Protein AF-A0A958H653-F1 (afdb_monomer_lite)

Secondary structure (DSSP, 8-state):
-EEEEEEE-SSTT-EEEEEEE-------TTHHHHHHHHH--SHHHHHHHHHHHH--S---SSSS-HHHHHHHHHHHHHTTPPP-HHHHHHHHHHH-TTHHHHHHHHHHHHHSS-SS-SS-HHHHHHHHHHHHHHHHHH-

pLDDT: mean 79.69, std 14.37, range [35.28, 97.19]

Structure (mmCIF, N/CA/C/O backbone):
data_AF-A0A958H653-F1
#
_entry.id   AF-A0A958H653-F1
#
loop_
_atom_site.group_PDB
_atom_site.id
_atom_site.type_symbol
_atom_site.label_atom_id
_atom_site.label_alt_id
_atom_site.label_comp_id
_atom_site.label_asym_id
_atom_site.label_entity_id
_atom_site.label_seq_i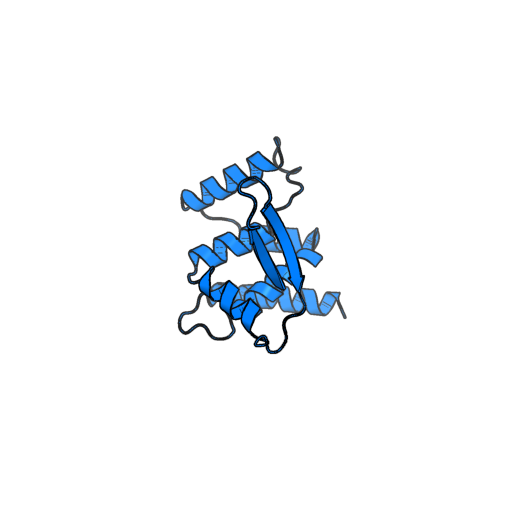d
_atom_site.pdbx_PDB_ins_code
_atom_site.Cartn_x
_atom_site.Cartn_y
_atom_site.Cartn_z
_atom_site.occupancy
_atom_site.B_iso_or_equiv
_atom_site.auth_seq_id
_atom_site.auth_comp_id
_atom_site.auth_asym_id
_atom_site.auth_atom_id
_atom_site.pdbx_PDB_model_num
ATOM 1 N N . GLY 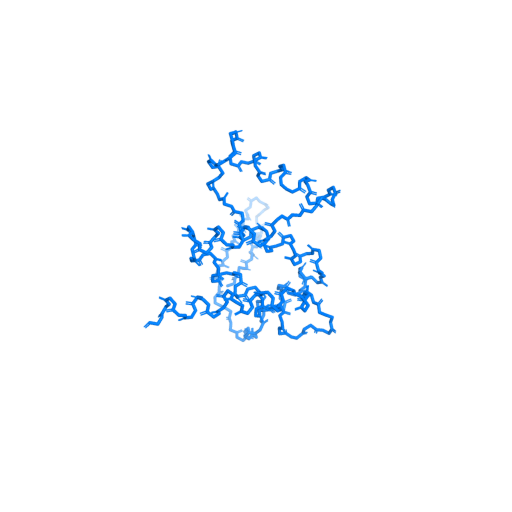A 1 1 ? 5.623 -6.806 -19.647 1.00 82.19 1 GLY A N 1
ATOM 2 C CA . GLY A 1 1 ? 6.818 -6.614 -18.816 1.00 82.19 1 GLY A CA 1
ATOM 3 C C . GLY A 1 1 ? 7.775 -5.706 -19.541 1.00 82.19 1 GLY A C 1
ATOM 4 O O . GLY A 1 1 ? 7.927 -5.847 -20.748 1.00 82.19 1 GLY A O 1
ATOM 5 N N . LEU A 1 2 ? 8.362 -4.748 -18.828 1.00 89.69 2 LEU A N 1
ATOM 6 C CA . LEU A 1 2 ? 9.235 -3.743 -19.429 1.00 89.69 2 LEU A CA 1
ATOM 7 C C . LEU A 1 2 ? 10.634 -4.324 -19.634 1.00 89.69 2 LEU A C 1
ATOM 9 O O . LEU A 1 2 ? 11.272 -4.741 -18.670 1.00 89.69 2 LEU A O 1
ATOM 13 N N . ILE A 1 3 ? 11.097 -4.346 -20.881 1.00 91.19 3 ILE A N 1
ATOM 14 C CA . ILE A 1 3 ? 12.463 -4.734 -21.239 1.00 91.19 3 ILE A CA 1
ATOM 15 C C . ILE A 1 3 ? 13.122 -3.549 -21.934 1.00 91.19 3 ILE A C 1
ATOM 17 O O . ILE A 1 3 ? 12.584 -3.017 -22.907 1.00 91.19 3 ILE A O 1
ATOM 21 N N . ALA A 1 4 ? 14.269 -3.125 -21.410 1.00 95.75 4 ALA A N 1
ATOM 22 C CA . ALA A 1 4 ? 15.072 -2.058 -21.987 1.00 95.75 4 ALA A CA 1
ATOM 23 C C . ALA A 1 4 ? 16.106 -2.640 -22.957 1.00 95.75 4 ALA A C 1
ATOM 25 O O . ALA A 1 4 ? 16.797 -3.605 -22.631 1.00 95.75 4 ALA A O 1
ATOM 26 N N . PHE A 1 5 ? 16.224 -2.026 -24.131 1.00 95.38 5 PHE A N 1
ATOM 27 C CA . PHE A 1 5 ? 17.188 -2.383 -25.164 1.00 95.38 5 PHE A CA 1
ATOM 28 C C . PHE A 1 5 ? 18.143 -1.215 -25.403 1.00 95.38 5 PHE A C 1
ATOM 30 O O . PHE A 1 5 ? 17.719 -0.059 -25.464 1.00 95.38 5 PHE A O 1
ATOM 37 N N . ASP A 1 6 ? 19.425 -1.532 -25.568 1.00 95.69 6 ASP A N 1
ATOM 38 C CA . ASP A 1 6 ? 20.464 -0.611 -26.029 1.00 95.69 6 ASP A CA 1
ATOM 39 C C . ASP A 1 6 ? 21.100 -1.231 -27.282 1.00 95.69 6 ASP A C 1
ATOM 41 O O . ASP A 1 6 ? 21.722 -2.294 -27.218 1.00 95.69 6 ASP A O 1
ATOM 45 N N . LEU A 1 7 ? 20.856 -0.619 -28.440 1.00 94.38 7 LEU A N 1
ATOM 46 C CA . LEU A 1 7 ? 21.396 -1.037 -29.726 1.00 94.38 7 LEU A CA 1
ATOM 47 C C . LEU A 1 7 ? 22.590 -0.158 -30.077 1.00 94.38 7 LEU A C 1
ATOM 49 O O . LEU A 1 7 ? 22.456 1.057 -30.237 1.00 94.38 7 LEU A O 1
ATOM 53 N N . LYS A 1 8 ? 23.740 -0.797 -30.281 1.00 93.12 8 LYS A N 1
ATOM 54 C CA . LYS A 1 8 ? 24.954 -0.167 -30.801 1.00 93.12 8 LYS A CA 1
ATOM 55 C C . LYS A 1 8 ? 25.182 -0.634 -32.226 1.00 93.12 8 LYS A C 1
ATOM 57 O O . LYS A 1 8 ? 25.063 -1.824 -32.513 1.00 93.12 8 LYS A O 1
ATOM 62 N N . THR A 1 9 ? 25.511 0.294 -33.110 1.00 92.12 9 THR A N 1
ATOM 63 C CA . THR A 1 9 ? 25.911 -0.048 -34.475 1.00 92.12 9 THR A CA 1
ATOM 64 C C . THR A 1 9 ? 27.435 -0.042 -34.602 1.00 92.12 9 THR A C 1
ATOM 66 O O . THR A 1 9 ? 28.145 0.390 -33.696 1.00 92.12 9 THR A O 1
ATOM 69 N N . ASN A 1 10 ? 27.946 -0.495 -35.749 1.00 90.56 10 ASN A N 1
ATOM 70 C CA . ASN A 1 10 ? 29.370 -0.377 -36.077 1.00 90.56 10 ASN A CA 1
ATOM 71 C C . ASN A 1 10 ? 29.795 1.075 -36.374 1.00 90.56 10 ASN A C 1
ATOM 73 O O . ASN A 1 10 ? 30.989 1.341 -36.492 1.00 90.56 10 ASN A O 1
ATOM 77 N N . HIS A 1 11 ? 28.841 2.008 -36.495 1.00 89.50 11 HIS A N 1
ATOM 78 C CA . HIS A 1 11 ? 29.125 3.436 -36.539 1.00 89.50 11 HIS A CA 1
ATOM 79 C C . HIS A 1 11 ? 29.106 4.012 -35.113 1.00 89.50 11 HIS A C 1
ATOM 81 O O . HIS A 1 11 ? 28.099 3.863 -34.418 1.00 89.50 11 HIS A O 1
ATOM 87 N N . PRO A 1 12 ? 30.180 4.695 -34.675 1.00 80.81 12 PRO A N 1
ATOM 88 C CA . PRO A 1 12 ? 30.337 5.134 -33.286 1.00 80.81 12 PRO A CA 1
ATOM 89 C C . PRO A 1 12 ? 29.249 6.110 -32.814 1.00 80.81 12 PRO A C 1
ATOM 91 O O . PRO A 1 12 ? 28.914 6.112 -31.633 1.00 80.81 12 PRO A O 1
ATOM 94 N N . ASP A 1 13 ? 28.648 6.868 -33.733 1.00 90.44 13 ASP A N 1
ATOM 95 C CA . ASP A 1 13 ? 27.663 7.910 -33.413 1.00 90.44 13 ASP A CA 1
ATOM 96 C C . ASP A 1 13 ? 26.205 7.466 -33.607 1.00 90.44 13 ASP A C 1
ATOM 98 O O . ASP A 1 13 ? 25.281 8.262 -33.447 1.00 90.44 13 ASP A O 1
ATOM 102 N N . VAL A 1 14 ? 25.969 6.197 -33.960 1.00 93.00 14 VAL A N 1
ATOM 103 C CA . VAL A 1 14 ? 24.618 5.676 -34.196 1.00 93.00 14 VAL A CA 1
ATOM 104 C C . VAL A 1 14 ? 24.295 4.608 -33.160 1.00 93.00 14 VAL A C 1
ATOM 106 O O . VAL A 1 14 ? 24.827 3.493 -33.181 1.00 93.00 14 VAL A O 1
ATOM 109 N N . SER A 1 15 ? 23.378 4.959 -32.261 1.00 94.44 15 SER A N 1
ATOM 110 C CA . SER A 1 15 ? 22.812 4.066 -31.253 1.00 94.44 15 SER A CA 1
ATOM 111 C C . SER A 1 15 ? 21.323 4.341 -31.058 1.00 94.44 15 SER A C 1
ATOM 113 O O . SER A 1 15 ? 20.829 5.419 -31.394 1.00 94.44 15 SER A O 1
ATOM 115 N N . ALA A 1 16 ? 20.603 3.358 -30.522 1.00 95.19 16 ALA A N 1
ATOM 116 C CA . ALA A 1 16 ? 19.199 3.502 -30.164 1.00 95.19 16 ALA A CA 1
ATOM 117 C C . ALA A 1 16 ? 18.936 2.876 -28.796 1.00 95.19 16 ALA A C 1
ATOM 119 O O . ALA A 1 16 ? 19.351 1.750 -28.530 1.00 95.19 16 ALA A O 1
ATOM 120 N N . ARG A 1 17 ? 18.197 3.590 -27.944 1.00 96.81 17 ARG A N 1
ATOM 121 C CA . ARG A 1 17 ? 17.727 3.081 -26.655 1.00 96.81 17 ARG A CA 1
ATOM 122 C C . ARG A 1 17 ? 16.215 3.191 -26.591 1.00 96.81 17 ARG A C 1
ATOM 124 O O . ARG A 1 17 ? 15.665 4.260 -26.840 1.00 96.81 17 ARG A O 1
ATOM 131 N N . PHE A 1 18 ? 15.551 2.094 -26.260 1.00 96.06 18 PHE A N 1
ATOM 132 C CA . PHE A 1 18 ? 14.096 2.049 -26.156 1.00 96.06 18 PHE A CA 1
ATOM 133 C C . PHE A 1 18 ? 13.654 0.984 -25.154 1.00 96.06 18 PHE A C 1
ATOM 135 O O . PHE A 1 18 ? 14.414 0.086 -24.790 1.00 96.06 18 PHE A O 1
ATOM 142 N N . VAL A 1 19 ? 12.410 1.099 -24.699 1.00 97.19 19 VAL A N 1
ATOM 143 C CA . VAL A 1 19 ? 11.775 0.141 -23.792 1.00 97.19 19 VAL A CA 1
ATOM 144 C C . VAL A 1 19 ? 10.570 -0.453 -24.500 1.00 97.19 19 VAL A C 1
ATOM 146 O O . VAL A 1 19 ? 9.760 0.282 -25.061 1.00 97.19 19 VAL A O 1
ATOM 149 N N . LEU A 1 20 ? 10.441 -1.776 -24.460 1.00 95.19 20 LEU A N 1
ATOM 150 C CA . LEU A 1 20 ? 9.259 -2.476 -24.953 1.00 95.19 20 LEU A CA 1
ATOM 151 C C . LEU A 1 20 ? 8.482 -3.067 -23.780 1.00 95.19 20 LEU A C 1
ATOM 153 O O . LEU A 1 20 ? 9.063 -3.675 -22.880 1.00 95.19 20 LEU A O 1
ATOM 157 N N . ASN A 1 21 ? 7.156 -2.930 -23.814 1.00 93.88 21 ASN A N 1
ATOM 158 C CA . ASN A 1 21 ? 6.265 -3.675 -22.933 1.00 93.88 21 ASN A CA 1
ATOM 159 C C . ASN A 1 21 ? 5.908 -5.011 -23.596 1.00 93.88 21 ASN A C 1
ATOM 161 O O . ASN A 1 21 ? 4.916 -5.114 -24.313 1.00 93.88 21 ASN A O 1
ATOM 165 N N . LEU A 1 22 ? 6.751 -6.021 -23.394 1.00 91.50 22 LEU A N 1
ATOM 166 C CA . LEU A 1 22 ? 6.593 -7.334 -24.018 1.00 91.50 22 LEU A CA 1
ATOM 167 C C . LEU A 1 22 ? 5.705 -8.249 -23.165 1.00 91.50 22 LEU A C 1
ATOM 169 O O . LEU A 1 22 ? 5.792 -8.197 -21.933 1.00 91.50 22 LEU A O 1
ATOM 173 N N . PRO A 1 23 ? 4.857 -9.100 -23.766 1.00 86.81 23 PRO A N 1
ATOM 174 C CA . PRO A 1 23 ? 4.112 -10.096 -23.007 1.00 86.81 23 PRO A CA 1
ATOM 175 C C . PRO A 1 23 ? 5.096 -11.042 -22.309 1.00 86.81 23 PRO A C 1
ATOM 177 O O . PRO A 1 23 ? 6.038 -11.535 -22.924 1.00 86.81 23 PRO A O 1
ATOM 180 N N . ILE A 1 24 ? 4.890 -11.277 -2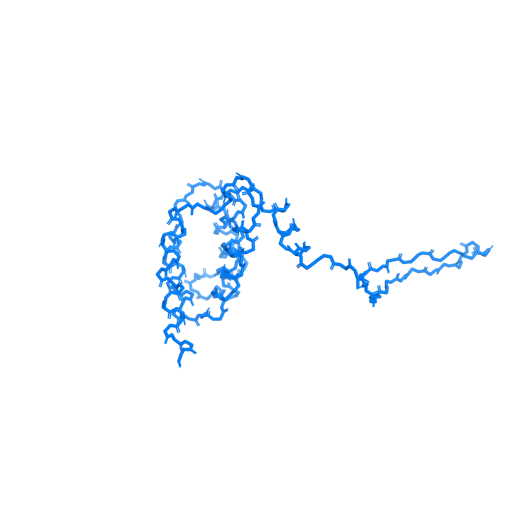1.014 1.00 82.38 24 ILE A N 1
ATOM 181 C CA . ILE A 1 24 ? 5.666 -12.251 -20.243 1.00 82.38 24 ILE A CA 1
ATOM 182 C C . ILE A 1 24 ? 4.727 -13.402 -19.903 1.00 82.38 24 ILE A C 1
ATOM 184 O O . ILE A 1 24 ? 3.656 -13.182 -19.341 1.00 82.38 24 ILE A O 1
ATOM 188 N N . THR A 1 25 ? 5.132 -14.621 -20.237 1.00 85.50 25 THR A N 1
ATOM 189 C CA . THR A 1 25 ? 4.418 -15.857 -19.898 1.00 85.50 25 THR A CA 1
ATOM 190 C C . THR A 1 25 ? 5.082 -16.551 -18.712 1.00 85.50 25 THR A C 1
ATOM 192 O O . THR A 1 25 ? 6.287 -16.413 -18.519 1.00 85.50 25 THR A O 1
ATOM 195 N N . GLY A 1 26 ? 4.323 -17.331 -17.938 1.00 82.62 26 GLY A N 1
ATOM 196 C CA . GLY A 1 26 ? 4.876 -18.129 -16.833 1.00 82.62 26 GLY A CA 1
ATOM 197 C C . GLY A 1 26 ? 5.223 -17.333 -15.572 1.00 82.62 26 GLY A C 1
ATOM 198 O O . GLY A 1 26 ? 6.006 -17.803 -14.753 1.00 82.62 26 GLY A O 1
ATOM 199 N N . ILE A 1 27 ? 4.658 -16.133 -15.402 1.00 78.12 27 ILE A N 1
ATOM 200 C CA . ILE A 1 27 ? 4.776 -15.396 -14.141 1.00 78.12 27 ILE A CA 1
ATOM 201 C C . ILE A 1 27 ? 3.991 -16.149 -13.050 1.00 78.12 27 ILE A C 1
ATOM 203 O O . ILE A 1 27 ? 2.816 -16.447 -13.275 1.00 78.12 27 ILE A O 1
ATOM 207 N N . PRO A 1 28 ? 4.591 -16.428 -11.876 1.00 81.88 28 PRO A N 1
ATOM 208 C CA . PRO A 1 28 ? 3.862 -16.992 -10.744 1.00 81.88 28 PRO A CA 1
ATOM 209 C C . PRO A 1 28 ? 2.699 -16.084 -10.334 1.00 81.88 28 PRO A C 1
ATOM 211 O O . PRO A 1 28 ? 2.884 -14.873 -10.204 1.00 81.88 28 PRO A O 1
ATOM 214 N N . GLY A 1 29 ? 1.520 -16.659 -10.083 1.00 78.38 29 GLY A N 1
ATOM 215 C CA . GLY A 1 29 ? 0.330 -15.891 -9.686 1.00 78.38 29 GLY A CA 1
ATOM 216 C C . GLY A 1 29 ? 0.516 -15.069 -8.403 1.00 78.38 29 GLY A C 1
ATOM 217 O O . GLY A 1 29 ? -0.169 -14.075 -8.206 1.00 78.38 29 GLY A O 1
ATOM 218 N N . GLU A 1 30 ? 1.485 -15.442 -7.567 1.00 79.50 30 GLU A N 1
ATOM 219 C CA . GLU A 1 30 ? 1.797 -14.794 -6.286 1.00 79.50 30 GLU A CA 1
ATOM 220 C C . GLU A 1 30 ? 2.908 -13.737 -6.384 1.00 79.50 30 GLU A C 1
ATOM 222 O O . GLU A 1 30 ? 3.348 -13.203 -5.368 1.00 79.50 30 GLU A O 1
ATOM 227 N N . ARG A 1 31 ? 3.385 -13.411 -7.595 1.00 81.81 31 ARG A N 1
ATOM 228 C CA . ARG A 1 31 ? 4.499 -12.467 -7.783 1.00 81.81 31 ARG A CA 1
ATOM 229 C C . ARG A 1 31 ? 4.246 -11.118 -7.110 1.00 81.81 31 ARG A C 1
ATOM 231 O O . ARG A 1 31 ? 5.156 -10.586 -6.485 1.00 81.81 31 ARG A O 1
ATOM 238 N N . ASP A 1 32 ? 3.048 -10.564 -7.256 1.00 79.94 32 ASP A N 1
ATOM 239 C CA . ASP A 1 32 ? 2.732 -9.239 -6.716 1.00 79.94 32 ASP A CA 1
ATOM 240 C C . ASP A 1 32 ? 2.743 -9.249 -5.181 1.00 79.94 32 ASP A C 1
ATOM 242 O O . ASP A 1 32 ? 3.335 -8.362 -4.567 1.00 79.94 32 ASP A O 1
ATOM 246 N N . SER A 1 33 ? 2.187 -10.296 -4.563 1.00 78.06 33 SER A N 1
ATOM 247 C CA . SER A 1 33 ? 2.230 -10.497 -3.110 1.00 78.06 33 SER A CA 1
ATOM 248 C C . SER A 1 33 ? 3.668 -10.676 -2.611 1.00 78.06 33 SER A C 1
ATOM 250 O O . SER A 1 33 ? 4.059 -10.031 -1.643 1.00 78.06 33 SER A O 1
ATOM 252 N N . ALA A 1 34 ? 4.494 -11.454 -3.317 1.00 81.06 34 ALA A N 1
ATOM 253 C CA . ALA A 1 34 ? 5.904 -11.645 -2.970 1.00 81.06 34 ALA A CA 1
ATOM 254 C C . ALA A 1 34 ? 6.724 -10.344 -3.074 1.00 81.06 34 ALA A C 1
ATOM 256 O O . ALA A 1 34 ? 7.587 -10.071 -2.236 1.00 81.06 34 ALA A O 1
ATOM 257 N N . ILE A 1 35 ? 6.446 -9.505 -4.080 1.00 83.69 35 ILE A N 1
ATOM 258 C CA . ILE A 1 35 ? 7.059 -8.174 -4.198 1.00 83.69 35 ILE A CA 1
ATOM 259 C C . ILE A 1 35 ? 6.627 -7.293 -3.024 1.00 83.69 35 ILE A C 1
ATOM 261 O O . ILE A 1 35 ? 7.484 -6.685 -2.381 1.00 83.69 35 ILE A O 1
ATOM 265 N N . LEU A 1 36 ? 5.325 -7.243 -2.719 1.00 82.69 36 LEU A N 1
ATOM 266 C CA . LEU A 1 36 ? 4.804 -6.460 -1.598 1.00 82.69 36 LEU A CA 1
ATOM 267 C C . LEU A 1 36 ? 5.432 -6.884 -0.271 1.00 82.69 36 LEU A C 1
ATOM 269 O O . LEU A 1 36 ? 5.888 -6.019 0.463 1.00 82.69 36 LEU A O 1
ATOM 273 N N . GLN A 1 37 ? 5.547 -8.182 -0.002 1.00 82.88 37 GLN A N 1
ATOM 274 C CA . GLN A 1 37 ? 6.183 -8.708 1.213 1.00 82.88 37 GLN A CA 1
ATOM 275 C C . GLN A 1 37 ? 7.679 -8.398 1.290 1.00 82.88 37 GLN A C 1
ATOM 277 O O . GLN A 1 37 ? 8.218 -8.194 2.374 1.00 82.88 37 GLN A O 1
ATOM 282 N N . THR A 1 38 ? 8.363 -8.321 0.146 1.00 83.44 38 THR A N 1
ATOM 283 C CA . THR A 1 38 ? 9.780 -7.932 0.112 1.00 83.44 38 THR A CA 1
ATOM 284 C C . THR A 1 38 ? 9.959 -6.467 0.522 1.00 83.44 38 THR A C 1
ATOM 286 O O . THR A 1 38 ? 10.913 -6.129 1.224 1.00 83.44 38 THR A O 1
ATOM 289 N N . VAL A 1 39 ? 9.048 -5.592 0.086 1.00 85.00 39 VAL A N 1
ATOM 290 C CA . VAL A 1 39 ? 9.091 -4.148 0.370 1.00 85.00 39 VAL A CA 1
ATOM 291 C C . VAL A 1 39 ? 8.530 -3.830 1.760 1.00 85.00 39 VAL A C 1
ATOM 293 O O . VAL A 1 39 ? 9.087 -3.008 2.485 1.00 85.00 39 VAL A O 1
ATOM 296 N N . ILE A 1 40 ? 7.438 -4.491 2.135 1.00 88.25 40 ILE A N 1
ATOM 297 C CA . ILE A 1 40 ? 6.702 -4.334 3.387 1.00 88.25 40 ILE A CA 1
ATOM 298 C C . ILE A 1 40 ? 6.946 -5.589 4.223 1.00 88.25 40 ILE A C 1
ATOM 300 O O . ILE A 1 40 ? 6.149 -6.523 4.239 1.00 88.25 40 ILE A O 1
ATOM 304 N N . ASN A 1 41 ? 8.088 -5.609 4.900 1.00 86.50 41 ASN A N 1
ATOM 305 C CA . ASN A 1 41 ? 8.558 -6.780 5.642 1.00 86.50 41 ASN A CA 1
ATOM 306 C C . ASN A 1 41 ? 8.447 -6.632 7.167 1.00 86.50 41 ASN A C 1
ATOM 308 O O . ASN A 1 41 ? 8.923 -7.489 7.908 1.00 86.50 41 ASN A O 1
ATOM 312 N N . ASN A 1 42 ? 7.854 -5.538 7.646 1.00 86.69 42 ASN A N 1
ATOM 313 C CA . ASN A 1 42 ? 7.690 -5.257 9.066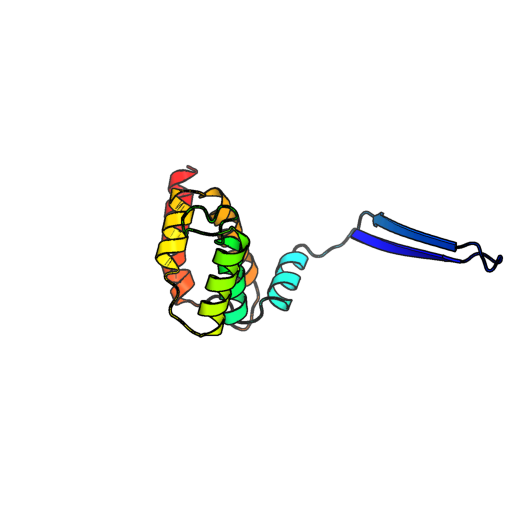 1.00 86.69 42 ASN A CA 1
ATOM 314 C C . ASN A 1 42 ? 6.459 -4.375 9.324 1.00 86.69 42 ASN A C 1
ATOM 316 O O . ASN A 1 42 ? 5.909 -3.755 8.408 1.00 86.69 42 ASN A O 1
ATOM 320 N N . GLN A 1 43 ? 6.063 -4.301 10.594 1.00 85.50 43 GLN A N 1
ATOM 321 C CA . GLN A 1 43 ? 4.904 -3.536 11.051 1.00 85.50 43 GLN A CA 1
ATOM 322 C C . GLN A 1 43 ? 5.003 -2.038 10.720 1.00 85.50 43 GLN A C 1
ATOM 324 O O . GLN A 1 43 ? 4.013 -1.428 10.328 1.00 85.50 43 GLN A O 1
ATOM 329 N N . GLU A 1 44 ? 6.186 -1.430 10.829 1.00 82.69 44 GLU A N 1
ATOM 330 C CA . GLU A 1 44 ? 6.385 -0.010 10.510 1.00 82.69 44 GLU A CA 1
ATOM 331 C C . GLU A 1 44 ? 6.128 0.273 9.020 1.00 82.69 44 GLU A C 1
ATOM 333 O O . GLU A 1 44 ? 5.462 1.248 8.667 1.00 82.69 44 GLU A O 1
ATOM 338 N N . GLY A 1 45 ? 6.614 -0.601 8.138 1.00 85.56 45 GLY A N 1
ATOM 339 C CA . GLY A 1 45 ? 6.365 -0.550 6.702 1.00 85.56 45 GLY A CA 1
ATOM 340 C C . GLY A 1 45 ? 4.888 -0.739 6.375 1.00 85.56 45 GLY A C 1
ATOM 341 O O . GLY A 1 45 ? 4.357 -0.013 5.535 1.00 85.56 45 GLY A O 1
ATOM 342 N N . PHE A 1 46 ? 4.218 -1.666 7.066 1.00 88.81 46 PHE A N 1
ATOM 343 C CA . PHE A 1 46 ? 2.781 -1.883 6.911 1.00 88.81 46 PHE A CA 1
ATOM 344 C C . PHE A 1 46 ? 1.998 -0.622 7.262 1.00 88.81 46 PHE A C 1
ATOM 346 O O . PHE A 1 46 ? 1.218 -0.145 6.443 1.00 88.81 46 PHE A O 1
ATO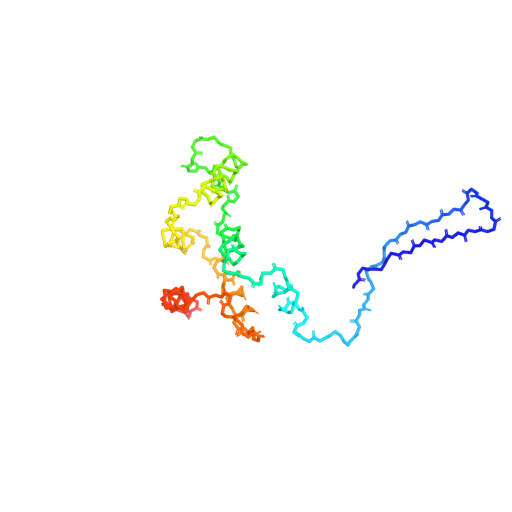M 353 N N . ILE A 1 47 ? 2.264 -0.045 8.434 1.00 84.81 47 ILE A N 1
ATOM 354 C CA . ILE A 1 47 ? 1.613 1.179 8.890 1.00 84.81 47 ILE A CA 1
ATOM 355 C C . ILE A 1 47 ? 1.883 2.310 7.893 1.00 84.81 47 ILE A C 1
ATOM 357 O O . ILE A 1 47 ? 0.937 2.886 7.370 1.00 84.81 47 ILE A O 1
ATOM 361 N N . ARG A 1 48 ? 3.137 2.575 7.508 1.00 81.56 48 ARG A N 1
ATOM 362 C CA . ARG A 1 48 ? 3.460 3.608 6.501 1.00 81.56 48 ARG A CA 1
ATOM 363 C C . ARG A 1 48 ? 2.682 3.441 5.195 1.00 81.56 48 ARG A C 1
ATOM 365 O O . ARG A 1 48 ? 2.197 4.430 4.650 1.00 81.56 48 ARG A O 1
ATOM 372 N N . TYR A 1 49 ? 2.576 2.214 4.692 1.00 86.31 49 TYR A N 1
ATOM 373 C CA . TYR A 1 49 ? 1.892 1.948 3.432 1.00 86.31 49 TYR A CA 1
ATOM 374 C C . TYR A 1 49 ? 0.367 2.036 3.564 1.00 86.31 49 TYR A C 1
ATOM 376 O O . TYR A 1 49 ? -0.277 2.656 2.724 1.00 86.31 49 TYR A O 1
ATOM 384 N N . LEU A 1 50 ? -0.210 1.509 4.648 1.00 87.88 50 LEU A N 1
ATOM 385 C CA . LEU A 1 50 ? -1.625 1.685 4.984 1.00 87.88 50 LEU A CA 1
ATOM 386 C C . LEU A 1 50 ? -2.002 3.166 4.967 1.00 87.88 50 LEU A C 1
ATOM 388 O O . LEU A 1 50 ? -3.003 3.571 4.388 1.00 87.88 50 LEU A O 1
ATOM 392 N N . LEU A 1 51 ? -1.157 3.992 5.561 1.00 79.50 51 LEU A N 1
ATOM 393 C CA . LEU A 1 51 ? -1.408 5.414 5.687 1.00 79.50 51 LEU A CA 1
ATOM 394 C C . LEU A 1 51 ? -1.252 6.163 4.364 1.00 79.50 51 LEU A C 1
ATOM 396 O O . LEU A 1 51 ? -1.973 7.126 4.129 1.00 79.50 51 LEU A O 1
ATOM 400 N N . LEU A 1 52 ? -0.380 5.688 3.472 1.00 80.44 52 LEU A N 1
ATOM 401 C CA . LEU A 1 52 ? -0.326 6.158 2.088 1.00 80.44 52 LEU A CA 1
ATOM 402 C C . LEU A 1 52 ? -1.638 5.864 1.342 1.00 80.44 52 LEU A C 1
ATOM 404 O O . LEU A 1 52 ? -2.096 6.713 0.587 1.00 80.44 52 LEU A O 1
ATOM 408 N N . LEU A 1 53 ? -2.251 4.695 1.566 1.00 84.94 53 LEU A N 1
ATOM 409 C CA . LEU A 1 53 ? -3.537 4.334 0.950 1.00 84.94 53 LEU A CA 1
ATOM 410 C C . LEU A 1 53 ? -4.714 5.145 1.509 1.00 84.94 53 LEU A C 1
ATOM 412 O O . LEU A 1 53 ? -5.662 5.443 0.783 1.00 84.94 53 LEU A O 1
ATOM 416 N N . LEU A 1 54 ? -4.668 5.480 2.802 1.00 80.94 54 LEU A N 1
ATOM 417 C CA . LEU A 1 54 ? -5.688 6.303 3.460 1.00 80.94 54 LEU A CA 1
ATOM 418 C C . LEU A 1 54 ? -5.508 7.796 3.194 1.00 80.94 54 LEU A C 1
ATOM 420 O O . LEU A 1 54 ? -6.482 8.546 3.262 1.00 80.94 54 LEU A O 1
ATOM 424 N N . GLY A 1 55 ? -4.278 8.215 2.895 1.00 70.19 55 GLY A N 1
ATOM 425 C CA . GLY A 1 55 ? -3.926 9.583 2.566 1.00 70.19 55 GLY A CA 1
ATOM 426 C C . GLY A 1 55 ? -4.805 10.119 1.446 1.00 70.19 55 GLY A C 1
ATOM 427 O O . GLY A 1 55 ? -4.915 9.539 0.367 1.00 70.19 55 GLY A O 1
ATOM 428 N N . ASP A 1 56 ? -5.458 11.239 1.725 1.00 57.41 56 ASP A N 1
ATOM 429 C CA . ASP A 1 56 ? -6.305 11.898 0.756 1.00 57.41 56 ASP A CA 1
ATOM 430 C C . ASP A 1 56 ? -5.494 12.851 -0.122 1.00 57.41 56 ASP A C 1
ATOM 432 O O . ASP A 1 56 ? -4.823 13.750 0.384 1.00 57.41 56 ASP A O 1
ATOM 436 N N . ASP A 1 57 ? -5.613 12.703 -1.443 1.00 50.38 57 ASP A N 1
ATOM 437 C CA . ASP A 1 57 ? -5.148 13.712 -2.404 1.00 50.38 57 ASP A CA 1
ATOM 438 C C . ASP A 1 57 ? -5.937 15.032 -2.229 1.00 50.38 57 ASP A C 1
ATOM 440 O O . ASP A 1 57 ? -5.500 16.110 -2.636 1.00 50.38 57 ASP A O 1
ATOM 444 N N . THR A 1 58 ? -7.091 14.978 -1.545 1.00 44.66 58 THR A N 1
ATOM 445 C CA . THR A 1 58 ? -7.862 16.151 -1.124 1.00 44.66 58 THR A CA 1
ATOM 446 C C . THR A 1 58 ? -7.623 16.528 0.339 1.00 44.66 58 THR A C 1
ATOM 448 O O . THR A 1 58 ? -8.529 16.542 1.167 1.00 44.66 58 THR A O 1
ATOM 451 N N . ALA A 1 59 ? -6.404 16.962 0.673 1.00 42.59 59 ALA A N 1
ATOM 452 C CA . ALA A 1 59 ? -6.162 17.719 1.907 1.00 42.59 59 ALA A CA 1
ATOM 453 C C . ALA A 1 59 ? -6.821 19.121 1.844 1.00 42.59 59 ALA A C 1
ATOM 455 O O . ALA A 1 59 ? -6.152 20.150 1.852 1.00 42.59 59 ALA A O 1
ATOM 456 N N . GLN A 1 60 ? -8.152 19.176 1.753 1.00 41.56 60 GLN A N 1
ATOM 457 C CA . GLN A 1 60 ? -8.940 20.401 1.916 1.00 41.56 60 GLN A CA 1
ATOM 458 C C . GLN A 1 60 ? -9.356 20.630 3.381 1.00 41.56 60 GLN A C 1
ATOM 460 O O . GLN A 1 60 ? -9.878 21.688 3.709 1.00 41.56 60 GLN A O 1
ATOM 465 N N . GLY A 1 61 ? -9.121 19.663 4.279 1.00 43.88 61 GLY A N 1
ATOM 466 C CA . GLY A 1 61 ? -9.537 19.733 5.689 1.00 43.88 61 GLY A CA 1
ATOM 467 C C . GLY A 1 61 ? -8.493 20.262 6.678 1.00 43.88 61 GLY A C 1
ATOM 468 O O . GLY A 1 61 ? -8.812 20.458 7.847 1.00 43.88 61 GLY A O 1
ATOM 469 N N . LEU A 1 62 ? -7.256 20.492 6.238 1.00 43.09 62 LEU A N 1
ATOM 470 C CA . LEU A 1 62 ? -6.230 21.184 7.014 1.00 43.09 62 LEU A CA 1
ATOM 471 C C . LEU A 1 62 ? -5.805 22.380 6.174 1.00 43.09 62 LEU A C 1
ATOM 473 O O . LEU A 1 62 ? -5.249 22.198 5.095 1.00 43.09 62 LEU A O 1
ATOM 477 N N . GLU A 1 63 ? -6.136 23.585 6.629 1.00 41.00 63 GLU A N 1
ATOM 478 C CA . GLU A 1 63 ? -5.788 24.833 5.955 1.00 41.00 63 GLU A CA 1
ATOM 479 C C . GLU A 1 63 ? -4.302 24.834 5.551 1.00 41.00 63 GLU A C 1
ATOM 481 O O . GLU A 1 63 ? -3.410 24.925 6.394 1.00 41.00 63 GLU A O 1
ATOM 486 N N . GLY A 1 64 ? -4.051 24.696 4.244 1.00 35.28 64 GLY A N 1
ATOM 487 C CA . GLY A 1 64 ? -2.729 24.816 3.632 1.00 35.28 64 GLY A CA 1
ATOM 488 C C . GLY A 1 64 ? -2.189 23.543 2.972 1.00 35.28 64 GLY A C 1
ATOM 489 O O . GLY A 1 64 ? -1.336 22.874 3.537 1.00 35.28 64 GLY A O 1
ATOM 490 N N . GLY A 1 65 ? -2.592 23.296 1.719 1.00 36.84 65 GLY A N 1
ATOM 491 C CA . GLY A 1 65 ? -1.798 22.593 0.697 1.00 36.84 65 GLY A CA 1
ATOM 492 C C . GLY A 1 65 ? -1.695 21.062 0.798 1.00 36.84 65 GLY A C 1
ATOM 493 O O . GLY A 1 65 ? -1.039 20.531 1.690 1.00 36.84 65 GLY A O 1
ATOM 494 N N . GLY A 1 66 ? -2.218 20.364 -0.220 1.00 47.88 66 GLY A N 1
ATOM 495 C CA . GLY A 1 66 ? -2.156 18.902 -0.430 1.00 47.88 66 GLY A CA 1
ATOM 496 C C . GLY A 1 66 ? -0.832 18.217 -0.071 1.00 47.88 66 GLY A C 1
ATOM 497 O O . GLY A 1 66 ? -0.829 17.159 0.546 1.00 47.88 66 GLY A O 1
ATOM 498 N N . ALA A 1 67 ? 0.306 18.851 -0.363 1.00 49.66 67 ALA A N 1
ATOM 499 C CA . ALA A 1 67 ? 1.627 18.304 -0.046 1.00 49.66 67 ALA A CA 1
ATOM 500 C C . ALA A 1 67 ? 2.083 18.552 1.408 1.00 49.66 67 ALA A C 1
ATOM 502 O O . ALA A 1 67 ? 2.864 17.772 1.953 1.00 49.66 67 ALA A O 1
ATOM 503 N N . ALA A 1 68 ? 1.614 19.622 2.054 1.00 53.25 68 ALA A N 1
ATOM 504 C CA . ALA A 1 68 ? 2.023 19.993 3.409 1.00 53.25 68 ALA A CA 1
ATOM 505 C C . ALA A 1 68 ? 1.268 19.194 4.481 1.00 53.25 68 ALA A C 1
ATOM 507 O O . ALA A 1 68 ? 1.858 18.857 5.508 1.00 53.25 68 ALA A O 1
ATOM 508 N N . GLY A 1 69 ? 0.006 18.827 4.223 1.00 59.25 69 GLY A N 1
ATOM 509 C CA . GLY A 1 69 ? -0.761 17.913 5.075 1.00 59.25 69 GLY A CA 1
ATOM 510 C C . GLY A 1 69 ? -0.084 16.546 5.186 1.00 59.25 69 GLY A C 1
ATOM 511 O O . GLY A 1 69 ? 0.261 16.123 6.284 1.00 59.25 69 GLY A O 1
ATOM 512 N N . TRP A 1 70 ? 0.210 15.922 4.044 1.00 60.66 70 TRP A N 1
ATOM 513 C CA . TRP A 1 70 ? 0.962 14.665 3.947 1.00 60.66 70 TRP A CA 1
ATOM 514 C C . TRP A 1 70 ? 2.349 14.745 4.604 1.00 60.66 70 TRP A C 1
ATOM 516 O O . TRP A 1 70 ? 2.707 13.877 5.397 1.00 60.66 70 TRP A O 1
ATOM 526 N N . ALA A 1 71 ? 3.118 15.807 4.335 1.00 62.59 71 ALA A N 1
ATOM 527 C CA . ALA A 1 71 ? 4.466 15.955 4.883 1.00 62.59 71 ALA A CA 1
ATOM 528 C C . ALA A 1 71 ? 4.455 16.127 6.410 1.00 62.59 71 ALA A C 1
ATOM 530 O O . ALA A 1 71 ? 5.270 15.529 7.111 1.00 62.59 71 ALA A O 1
ATOM 531 N N . LYS A 1 72 ? 3.503 16.902 6.942 1.00 66.31 72 LYS A N 1
ATOM 532 C CA . LYS A 1 72 ? 3.298 17.058 8.389 1.00 66.31 72 LYS A CA 1
ATOM 533 C C . LYS A 1 72 ? 2.886 15.740 9.035 1.00 66.31 72 LYS A C 1
ATOM 535 O O . LYS A 1 72 ? 3.288 15.442 10.152 1.00 66.31 72 LYS A O 1
ATOM 540 N N . TRP A 1 73 ? 2.094 14.953 8.328 1.00 68.81 73 TRP A N 1
ATOM 541 C CA . TRP A 1 73 ? 1.566 13.693 8.812 1.00 68.81 73 TRP A CA 1
ATOM 542 C C . TRP A 1 73 ? 2.640 12.588 8.834 1.00 68.81 73 TRP A C 1
ATOM 544 O O . TRP A 1 73 ? 2.823 11.929 9.857 1.00 68.81 73 TRP A O 1
ATOM 554 N N . LEU A 1 74 ? 3.470 12.495 7.787 1.00 67.06 74 LEU A N 1
ATOM 555 C CA . LEU A 1 74 ? 4.708 11.705 7.802 1.00 67.06 74 LEU A CA 1
ATOM 556 C C . LEU A 1 74 ? 5.686 12.145 8.896 1.00 67.06 74 LEU A C 1
ATOM 558 O O . LEU A 1 74 ? 6.360 11.305 9.489 1.00 67.06 74 LEU A O 1
ATOM 562 N N . ALA A 1 75 ? 5.789 13.450 9.156 1.00 69.19 75 ALA A N 1
ATOM 563 C CA . ALA A 1 75 ? 6.660 13.961 10.206 1.00 69.19 75 ALA A CA 1
ATOM 564 C C . ALA A 1 75 ? 6.190 13.514 11.601 1.00 69.19 75 ALA A C 1
ATOM 566 O O . ALA A 1 75 ? 7.026 13.149 12.420 1.00 69.19 75 ALA A O 1
ATOM 567 N N . ARG A 1 76 ? 4.872 13.467 11.852 1.00 69.56 76 ARG A N 1
ATOM 568 C CA . ARG A 1 76 ? 4.290 12.938 13.103 1.00 69.56 76 ARG A CA 1
ATOM 569 C C . ARG A 1 76 ? 4.532 11.436 13.260 1.00 69.56 76 ARG A C 1
ATOM 571 O O . ARG A 1 76 ? 4.951 11.005 14.328 1.00 69.56 76 ARG A O 1
ATOM 578 N N . LEU A 1 77 ? 4.373 10.671 12.176 1.00 67.19 77 LEU A N 1
ATOM 579 C CA . LEU A 1 77 ? 4.780 9.260 12.092 1.00 67.19 77 LEU A CA 1
ATOM 580 C C . LEU A 1 77 ? 6.253 9.067 12.480 1.00 67.19 77 LEU A C 1
ATOM 582 O O . LEU A 1 77 ? 6.578 8.232 13.316 1.00 67.19 77 LEU A O 1
ATOM 586 N N . ALA A 1 78 ? 7.150 9.839 11.859 1.00 67.75 78 ALA A N 1
ATOM 587 C CA . ALA A 1 78 ? 8.587 9.758 12.107 1.00 67.75 78 ALA A CA 1
ATOM 588 C C . ALA A 1 78 ? 8.968 10.216 13.524 1.00 67.75 78 ALA A C 1
ATOM 590 O O . ALA A 1 78 ? 9.979 9.770 14.060 1.00 67.75 78 ALA A O 1
ATOM 591 N N . ALA A 1 79 ? 8.155 11.084 14.129 1.00 72.69 79 ALA A N 1
ATOM 592 C CA . ALA A 1 79 ? 8.284 11.520 15.513 1.00 72.69 79 ALA A CA 1
ATOM 593 C C . ALA A 1 79 ? 7.682 10.529 16.530 1.00 72.69 79 ALA A C 1
ATOM 595 O O . ALA A 1 79 ? 7.811 10.761 17.730 1.00 72.69 79 ALA A O 1
ATOM 596 N N . GLY A 1 80 ? 7.053 9.436 16.076 1.00 65.06 80 GLY A N 1
ATOM 597 C CA . GLY A 1 80 ? 6.434 8.433 16.946 1.00 65.06 80 GLY A CA 1
ATOM 598 C C . GLY A 1 80 ? 5.184 8.931 17.673 1.00 65.06 80 GLY A C 1
ATOM 599 O O . GLY A 1 80 ? 4.868 8.428 18.746 1.00 65.06 80 GLY A O 1
ATOM 600 N N . GLU A 1 81 ? 4.500 9.941 17.130 1.00 71.19 81 GLU A N 1
ATOM 601 C CA . GLU A 1 81 ? 3.231 10.408 17.686 1.00 71.19 81 GLU A CA 1
ATOM 602 C C . GLU A 1 81 ? 2.096 9.419 17.391 1.00 71.19 81 GLU A C 1
ATOM 604 O O . GLU A 1 81 ? 2.054 8.810 16.319 1.00 71.19 81 GLU A O 1
ATOM 609 N N . ASP A 1 82 ? 1.141 9.314 18.319 1.00 68.06 82 ASP A N 1
ATOM 610 C CA . ASP A 1 82 ? -0.055 8.496 18.135 1.00 68.06 82 ASP A CA 1
ATOM 611 C C . ASP A 1 82 ? -0.897 9.018 16.969 1.00 68.06 82 ASP A C 1
ATOM 613 O O . ASP A 1 82 ? -1.300 10.186 16.909 1.00 68.06 82 ASP A O 1
ATOM 617 N N . ILE A 1 83 ? -1.178 8.120 16.031 1.00 70.31 83 ILE A N 1
ATOM 618 C CA . ILE A 1 83 ? -1.980 8.407 14.850 1.00 70.31 83 ILE A CA 1
ATOM 619 C C . ILE A 1 83 ? -3.389 7.870 15.084 1.00 70.31 83 ILE A C 1
ATOM 621 O O . ILE A 1 83 ? -3.532 6.677 15.359 1.00 70.31 83 ILE A O 1
ATOM 625 N N . PRO A 1 84 ? -4.434 8.700 14.911 1.00 79.50 84 PRO A N 1
ATOM 626 C CA . PRO A 1 84 ? -5.825 8.279 15.046 1.00 79.50 84 PRO A CA 1
ATOM 627 C C . PRO A 1 84 ? -6.257 7.449 13.822 1.00 79.50 84 PRO A C 1
ATOM 629 O O . PRO A 1 84 ? -6.971 7.914 12.931 1.00 79.50 84 PRO A O 1
ATOM 632 N N . LEU A 1 85 ? -5.730 6.224 13.721 1.00 81.75 85 L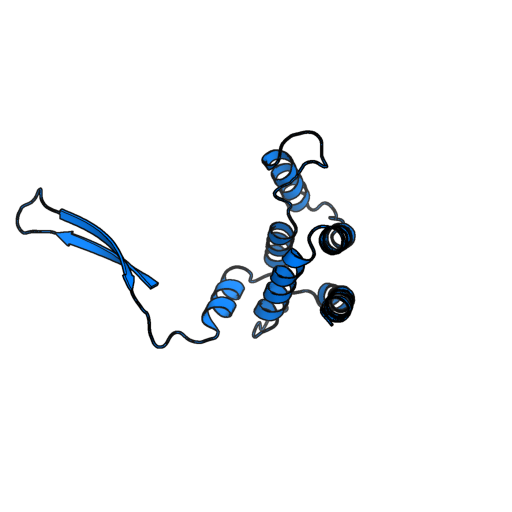EU A N 1
ATOM 633 C CA . LEU A 1 85 ? -5.895 5.341 12.564 1.00 81.75 85 LEU A CA 1
ATOM 634 C C . LEU A 1 85 ? -7.353 4.917 12.372 1.00 81.75 85 LEU A C 1
ATOM 636 O O . LEU A 1 85 ? -7.833 4.849 11.242 1.00 81.75 85 LEU A O 1
ATOM 640 N N . LEU A 1 86 ? -8.063 4.658 13.470 1.00 86.62 86 LEU A N 1
ATOM 641 C CA . LEU A 1 86 ? -9.469 4.268 13.436 1.00 86.62 86 LEU A CA 1
ATOM 642 C C . LEU A 1 86 ? -10.337 5.384 12.845 1.00 86.62 86 LEU A C 1
ATOM 644 O O . LEU A 1 86 ? -11.220 5.127 12.026 1.00 86.62 86 LEU A O 1
ATOM 648 N N . GLU A 1 87 ? -10.081 6.627 13.237 1.00 86.44 87 GLU A N 1
ATOM 649 C CA . GLU A 1 87 ? -10.779 7.806 12.746 1.00 86.44 87 GLU A CA 1
ATOM 650 C C . GLU A 1 87 ? -10.523 8.019 11.257 1.00 86.44 87 GLU A C 1
ATOM 652 O O . GLU A 1 87 ? -11.447 8.388 10.532 1.00 86.44 87 GLU A O 1
ATOM 657 N N . GLU A 1 88 ? -9.298 7.762 10.791 1.00 84.62 88 GLU A N 1
ATOM 658 C CA . GLU A 1 88 ? -8.975 7.839 9.368 1.00 84.62 88 GLU A CA 1
ATOM 659 C C . GLU A 1 88 ? -9.697 6.749 8.574 1.00 84.62 88 GLU A C 1
ATOM 661 O O . GLU A 1 88 ? -10.374 7.052 7.597 1.00 84.62 88 GLU A O 1
ATOM 666 N N . LEU A 1 89 ? -9.655 5.499 9.040 1.00 89.19 89 LEU A N 1
ATOM 667 C CA . LEU A 1 89 ? -10.392 4.389 8.431 1.00 89.19 89 LEU A CA 1
ATOM 668 C C . LEU A 1 89 ? -11.899 4.661 8.375 1.00 89.19 89 LEU A C 1
ATOM 670 O O . LEU A 1 89 ? -12.530 4.461 7.338 1.00 89.19 89 LEU A O 1
ATOM 674 N N . THR A 1 90 ? -12.470 5.181 9.461 1.00 89.62 90 THR A N 1
ATOM 675 C CA . THR A 1 90 ? -13.894 5.538 9.547 1.00 89.62 90 THR A CA 1
ATOM 676 C C . THR A 1 90 ? -14.239 6.679 8.592 1.00 89.62 90 THR A C 1
ATOM 678 O O . THR A 1 90 ? -15.264 6.643 7.906 1.00 89.62 90 THR A O 1
ATOM 681 N N . ARG A 1 91 ? -13.376 7.697 8.499 1.00 86.94 91 ARG A N 1
ATOM 682 C CA . ARG A 1 91 ? -13.553 8.812 7.565 1.00 86.94 91 ARG A CA 1
ATOM 683 C C . ARG A 1 91 ? -13.471 8.340 6.117 1.00 86.94 91 ARG A C 1
ATOM 685 O O . ARG A 1 91 ? -14.321 8.738 5.320 1.00 86.94 91 ARG A O 1
ATOM 692 N N . THR A 1 92 ? -12.505 7.484 5.789 1.00 87.31 92 THR A N 1
ATOM 693 C CA . THR A 1 92 ? -12.362 6.887 4.458 1.00 87.31 92 THR A CA 1
ATOM 694 C C . THR A 1 92 ? -13.565 6.010 4.132 1.00 87.31 92 THR A C 1
ATOM 696 O O . THR A 1 92 ? -14.135 6.179 3.063 1.00 87.31 92 THR A O 1
ATOM 699 N N . PHE A 1 93 ? -14.058 5.183 5.059 1.00 89.25 93 PHE A N 1
ATOM 700 C CA . PHE A 1 93 ? -15.294 4.412 4.861 1.00 89.25 93 PHE A CA 1
ATOM 701 C C . PHE A 1 93 ? -16.496 5.306 4.539 1.00 89.25 93 PHE A C 1
ATOM 703 O O . PHE A 1 93 ? -17.290 5.002 3.650 1.00 89.25 93 PHE A O 1
ATOM 710 N N . SER A 1 94 ? -16.609 6.442 5.230 1.00 87.50 94 SER A N 1
ATOM 711 C CA . SER A 1 94 ? -17.708 7.385 5.031 1.00 87.50 94 SER A CA 1
ATOM 712 C C . SER A 1 94 ? -17.609 8.188 3.729 1.00 87.50 94 SER A C 1
ATOM 714 O O . SER A 1 94 ? -18.648 8.469 3.132 1.00 87.50 94 SER A O 1
ATOM 716 N N . ARG A 1 95 ? -16.407 8.609 3.309 1.00 85.88 95 ARG A N 1
ATOM 717 C CA . ARG A 1 95 ? -16.216 9.565 2.197 1.00 85.88 95 ARG A CA 1
ATOM 718 C C . ARG A 1 95 ? -15.683 8.937 0.911 1.00 85.88 95 ARG A C 1
ATOM 720 O O . ARG A 1 95 ? -16.108 9.342 -0.165 1.00 85.88 95 ARG A O 1
ATOM 727 N N . HIS A 1 96 ? -14.768 7.981 1.040 1.00 84.50 96 HIS A N 1
ATOM 728 C CA . HIS A 1 96 ? -14.015 7.339 -0.045 1.00 84.50 96 HIS A CA 1
ATOM 729 C C . HIS A 1 96 ? -13.953 5.811 0.143 1.00 84.50 96 HIS A C 1
ATOM 731 O O . HIS A 1 96 ? -12.867 5.229 0.230 1.00 84.50 96 HIS A O 1
ATOM 737 N N . PRO A 1 97 ? -15.112 5.144 0.265 1.00 85.00 97 PRO A N 1
ATOM 738 C CA . PRO A 1 97 ? -15.221 3.706 0.530 1.00 85.00 97 PRO A CA 1
ATOM 739 C C . PRO A 1 97 ? -14.470 2.839 -0.489 1.00 85.00 97 PRO A C 1
ATOM 741 O O . PRO A 1 97 ? -13.939 1.791 -0.136 1.00 85.00 97 PRO A O 1
ATOM 744 N N . GLU A 1 98 ? -14.367 3.287 -1.741 1.00 81.81 98 GLU A N 1
ATOM 745 C CA . GLU A 1 98 ? -13.607 2.628 -2.801 1.00 81.81 98 GLU A CA 1
ATOM 746 C C . GLU A 1 98 ? -12.131 2.443 -2.432 1.00 81.81 98 GLU A C 1
ATOM 748 O O . GLU A 1 98 ? -11.524 1.443 -2.809 1.00 81.81 98 GLU A O 1
ATOM 753 N N . ARG A 1 99 ? -11.556 3.346 -1.629 1.00 81.62 99 ARG A N 1
ATOM 754 C CA . ARG A 1 99 ? -10.157 3.254 -1.189 1.00 81.62 99 ARG A CA 1
ATOM 755 C C . ARG A 1 99 ? -9.931 2.148 -0.162 1.00 81.62 99 ARG A C 1
ATOM 757 O O . ARG A 1 99 ? -8.822 1.631 -0.061 1.00 81.62 99 ARG A O 1
ATOM 764 N N . LEU A 1 100 ? -10.968 1.716 0.559 1.00 88.44 100 LEU A N 1
ATOM 765 C CA . LEU A 1 100 ? -10.852 0.571 1.469 1.00 88.44 100 LEU A CA 1
ATOM 766 C C . LEU A 1 100 ? -10.705 -0.759 0.728 1.00 88.44 100 LEU A C 1
ATOM 768 O O . LEU A 1 100 ? -10.221 -1.725 1.320 1.00 88.44 100 LEU A O 1
ATOM 772 N N . SER A 1 101 ? -11.040 -0.819 -0.564 1.00 86.06 101 SER A N 1
ATOM 773 C CA . SER A 1 101 ? -10.749 -1.999 -1.385 1.00 86.06 101 SER A CA 1
ATOM 774 C C . SER A 1 101 ? -9.237 -2.225 -1.540 1.00 86.06 101 SER A C 1
ATOM 776 O O . SER A 1 101 ? -8.771 -3.363 -1.458 1.00 86.06 101 SER A O 1
ATOM 778 N N . GLU A 1 102 ? -8.452 -1.147 -1.647 1.00 87.25 102 GLU A N 1
ATOM 779 C CA . GLU A 1 102 ? -6.987 -1.212 -1.700 1.00 87.25 102 GLU A CA 1
ATOM 780 C C . GLU A 1 102 ? -6.399 -1.647 -0.354 1.00 87.25 102 GLU A C 1
ATOM 782 O O . GLU A 1 102 ? -5.476 -2.461 -0.309 1.00 87.25 102 GLU A O 1
ATOM 787 N N . VAL A 1 103 ? -6.982 -1.187 0.759 1.00 90.81 103 VAL A N 1
ATOM 788 C CA . VAL A 1 103 ? -6.599 -1.653 2.103 1.00 90.81 103 VAL A CA 1
ATOM 789 C C . VAL A 1 103 ? -6.930 -3.138 2.284 1.00 90.81 103 VAL A C 1
ATOM 791 O O . VAL A 1 103 ? -6.089 -3.898 2.757 1.00 90.81 103 VAL A O 1
ATOM 794 N N . SER A 1 104 ? -8.104 -3.584 1.827 1.00 90.56 104 SER A N 1
ATOM 795 C CA . SER A 1 104 ? -8.499 -5.002 1.847 1.00 90.56 104 SER A CA 1
ATOM 796 C C . SER A 1 104 ? -7.508 -5.868 1.064 1.00 90.56 104 SER A C 1
ATOM 798 O O . SER A 1 104 ? -7.102 -6.945 1.504 1.00 90.56 104 SER A O 1
ATOM 800 N N . ARG A 1 105 ? -7.082 -5.382 -0.109 1.00 88.50 105 ARG A N 1
ATOM 801 C CA . ARG A 1 105 ? -6.069 -6.038 -0.936 1.00 88.50 105 ARG A CA 1
ATOM 802 C C . ARG A 1 105 ? -4.724 -6.113 -0.221 1.00 88.50 105 ARG A C 1
ATOM 804 O O . ARG A 1 105 ? -4.141 -7.193 -0.191 1.00 88.50 105 ARG A O 1
ATOM 811 N N . LEU A 1 106 ? -4.266 -5.013 0.374 1.00 89.62 106 LEU A N 1
ATOM 812 C CA . LEU A 1 106 ? -3.022 -4.964 1.139 1.00 89.62 106 LEU A CA 1
ATOM 813 C C . LEU A 1 106 ? -3.014 -5.995 2.271 1.00 89.62 106 LEU A C 1
ATOM 815 O O . LEU A 1 106 ? -2.076 -6.784 2.363 1.00 89.62 106 LEU A O 1
ATOM 819 N N . VAL A 1 107 ? -4.057 -6.001 3.110 1.00 90.31 107 VAL A N 1
ATOM 820 C CA . VAL A 1 107 ? -4.174 -6.929 4.244 1.00 90.31 107 VAL A CA 1
ATOM 821 C C . VAL A 1 107 ? -4.103 -8.367 3.742 1.00 90.31 107 VAL A C 1
ATOM 823 O O . VAL A 1 107 ? -3.247 -9.130 4.180 1.00 90.31 107 VAL A O 1
ATOM 826 N N . ARG A 1 108 ? -4.908 -8.721 2.736 1.00 88.12 108 ARG A N 1
ATOM 827 C CA . ARG A 1 108 ? -4.904 -10.065 2.145 1.00 88.12 108 ARG A CA 1
ATOM 828 C C . ARG A 1 108 ? -3.540 -10.464 1.576 1.00 88.12 108 ARG A C 1
ATOM 830 O O . ARG A 1 108 ? -3.133 -11.613 1.735 1.00 88.12 108 ARG A O 1
ATOM 837 N N . ASP A 1 109 ? -2.869 -9.562 0.867 1.00 86.19 109 ASP A N 1
ATOM 838 C CA . ASP A 1 109 ? -1.617 -9.865 0.172 1.00 86.19 109 ASP A CA 1
ATOM 839 C C . ASP A 1 109 ? -0.436 -9.988 1.160 1.00 86.19 109 ASP A C 1
ATOM 841 O O . ASP A 1 109 ? 0.486 -10.769 0.914 1.00 86.19 109 ASP A O 1
ATOM 845 N N . LEU A 1 110 ? -0.489 -9.297 2.306 1.00 86.12 110 LEU A N 1
ATOM 846 C CA . LEU A 1 110 ? 0.499 -9.418 3.387 1.00 86.12 110 LEU A CA 1
ATOM 847 C C . LEU A 1 110 ? 0.208 -10.566 4.362 1.00 86.12 110 LEU A C 1
ATOM 849 O O . LEU A 1 110 ? 1.143 -11.136 4.917 1.00 86.12 110 LEU A O 1
ATOM 853 N N . SER A 1 111 ? -1.055 -10.956 4.543 1.00 79.69 111 SER A N 1
ATOM 854 C CA . SER A 1 111 ? -1.426 -12.119 5.364 1.00 79.69 111 SER A CA 1
ATOM 855 C C . SER A 1 111 ? -1.078 -13.462 4.708 1.00 79.69 111 SER A C 1
ATOM 857 O O . SER A 1 111 ? -1.056 -14.493 5.378 1.00 79.69 111 SER A O 1
ATOM 859 N N . LYS A 1 112 ? -0.804 -13.488 3.398 1.00 70.75 112 LYS A N 1
ATOM 860 C CA . LYS A 1 112 ? -0.465 -14.711 2.657 1.00 70.75 112 LYS A CA 1
ATOM 861 C C . LYS A 1 112 ? 1.039 -14.983 2.663 1.00 70.75 112 LYS A C 1
ATOM 863 O O . LYS A 1 112 ? 1.738 -14.496 1.793 1.00 70.75 112 LYS A O 1
ATOM 868 N N . GLY A 1 113 ? 1.533 -15.837 3.555 1.00 60.53 113 GLY A N 1
ATOM 869 C CA . GLY A 1 113 ? 2.872 -16.431 3.395 1.00 60.53 113 GLY A CA 1
ATOM 870 C C . GLY A 1 113 ? 4.033 -15.720 4.095 1.00 60.53 113 GLY A C 1
ATOM 871 O O . GLY A 1 113 ? 5.184 -16.015 3.785 1.00 60.53 113 GLY A O 1
ATOM 872 N N . ALA A 1 114 ? 3.768 -14.839 5.061 1.00 58.59 114 ALA A N 1
ATOM 873 C CA . ALA A 1 114 ? 4.820 -14.302 5.921 1.00 58.59 114 ALA A CA 1
ATOM 874 C C . ALA A 1 114 ? 5.056 -15.215 7.144 1.00 58.59 114 ALA A C 1
ATOM 876 O O . ALA A 1 114 ? 4.116 -15.539 7.866 1.00 58.59 114 ALA A O 1
ATOM 877 N N . GLU A 1 115 ? 6.311 -15.611 7.396 1.00 58.22 115 GLU A N 1
ATOM 878 C CA . GLU A 1 115 ? 6.713 -16.309 8.637 1.00 58.22 115 GLU A CA 1
ATOM 879 C C . GLU A 1 115 ? 6.610 -15.395 9.873 1.00 58.22 115 GLU A C 1
ATOM 881 O O . GLU A 1 115 ? 6.402 -15.874 10.985 1.00 58.22 115 GLU A O 1
ATOM 886 N N . ASN A 1 116 ? 6.712 -14.077 9.665 1.00 62.38 116 ASN A N 1
ATOM 887 C CA . ASN A 1 116 ? 6.521 -13.044 10.680 1.00 62.38 116 ASN A CA 1
ATOM 888 C C . ASN A 1 116 ? 5.237 -12.265 10.383 1.00 62.38 116 ASN A C 1
ATOM 890 O O . ASN A 1 116 ? 5.032 -11.826 9.251 1.00 62.38 116 ASN A O 1
ATOM 894 N N . ALA A 1 117 ? 4.401 -12.042 11.396 1.00 71.12 117 ALA A N 1
ATOM 895 C CA . ALA A 1 117 ? 3.185 -11.247 11.257 1.00 71.12 117 ALA A CA 1
ATOM 896 C C . ALA A 1 117 ? 3.532 -9.777 10.939 1.00 71.12 117 ALA A C 1
ATOM 898 O O . ALA A 1 117 ? 3.859 -8.988 11.822 1.00 71.12 117 ALA A O 1
ATOM 899 N N . VAL A 1 118 ? 3.503 -9.416 9.651 1.00 85.81 118 VAL A N 1
ATOM 900 C CA . VAL A 1 118 ? 3.688 -8.033 9.172 1.00 85.81 118 VAL A CA 1
ATOM 901 C C . VAL A 1 118 ? 2.484 -7.166 9.548 1.00 85.81 118 VAL A C 1
ATOM 903 O O . VAL A 1 118 ? 2.639 -5.992 9.882 1.00 85.81 118 VAL A O 1
ATOM 906 N N . VAL A 1 119 ? 1.289 -7.759 9.500 1.00 88.69 119 VAL A N 1
ATOM 907 C CA . VAL A 1 119 ? 0.036 -7.141 9.937 1.00 88.69 119 VAL A CA 1
ATOM 908 C C . VAL A 1 119 ? -0.217 -7.554 11.391 1.00 88.69 119 VAL A C 1
ATOM 910 O O . VAL A 1 119 ? -0.297 -8.754 11.646 1.00 88.69 119 VAL A O 1
ATOM 913 N N . PRO A 1 120 ? -0.345 -6.607 12.337 1.00 87.94 120 PRO A N 1
ATOM 914 C CA . PRO A 1 120 ? -0.627 -6.928 13.736 1.00 87.94 120 PRO A CA 1
ATOM 915 C C . PRO A 1 120 ? -1.990 -7.601 13.927 1.00 87.94 120 PRO A C 1
ATOM 917 O O . PRO A 1 120 ? -2.972 -7.200 13.296 1.00 87.94 120 PRO A O 1
ATOM 920 N N . ASP A 1 121 ? -2.080 -8.557 14.851 1.00 87.31 121 ASP A N 1
ATOM 921 C CA . ASP A 1 121 ? -3.333 -9.258 15.164 1.00 87.31 121 ASP A CA 1
ATOM 922 C C . ASP A 1 121 ? -4.406 -8.299 15.696 1.00 87.31 121 ASP A C 1
ATOM 924 O O . ASP A 1 121 ? -5.584 -8.416 15.354 1.00 87.31 121 ASP A O 1
ATOM 928 N N . GLU A 1 122 ? -4.009 -7.292 16.479 1.00 87.12 122 GLU A N 1
ATOM 929 C CA . GLU A 1 122 ? -4.918 -6.258 16.975 1.00 87.12 122 GLU A CA 1
ATOM 930 C C . GLU A 1 122 ? -5.518 -5.443 15.824 1.00 87.12 122 GLU A C 1
ATOM 932 O O . GLU A 1 122 ? -6.699 -5.085 15.854 1.00 87.12 122 GLU A O 1
ATOM 937 N N . PHE A 1 123 ? -4.721 -5.190 14.779 1.00 90.56 123 PHE A N 1
ATOM 938 C CA . PHE A 1 123 ? -5.208 -4.532 13.574 1.00 90.56 123 PHE A CA 1
ATOM 939 C C . PHE A 1 123 ? -6.199 -5.428 12.830 1.00 90.56 123 PHE A C 1
ATOM 941 O O . PHE A 1 123 ? -7.254 -4.939 12.439 1.00 90.56 123 PHE A O 1
ATOM 948 N N . LEU A 1 124 ? -5.909 -6.725 12.667 1.00 90.56 124 LEU A N 1
ATOM 949 C CA . LEU A 1 124 ? -6.827 -7.677 12.026 1.00 90.56 124 LEU A CA 1
ATOM 950 C C . LEU A 1 124 ? -8.165 -7.775 12.771 1.00 90.56 124 LEU A C 1
ATOM 952 O O . LEU A 1 124 ? -9.226 -7.769 12.145 1.00 90.56 124 LEU A O 1
ATOM 956 N N . GLY A 1 125 ? -8.123 -7.796 14.107 1.00 90.06 125 GLY A N 1
ATOM 957 C CA . GLY A 1 125 ? -9.317 -7.771 14.948 1.00 90.06 125 GLY A CA 1
ATOM 958 C C . GLY A 1 125 ? -10.191 -6.547 14.669 1.00 90.06 125 GLY A C 1
ATOM 959 O O . GLY A 1 125 ? -11.382 -6.689 14.394 1.00 90.06 125 GLY A O 1
ATOM 960 N N . MET A 1 126 ? -9.597 -5.351 14.655 1.00 91.38 126 MET A N 1
ATOM 961 C CA . MET A 1 126 ? -10.293 -4.112 14.286 1.00 91.38 126 MET A CA 1
ATOM 962 C C . MET A 1 126 ? -10.788 -4.133 12.827 1.00 91.38 126 MET A C 1
ATOM 964 O O . MET A 1 126 ? -11.912 -3.721 12.548 1.00 91.38 126 MET A O 1
ATOM 968 N N . TRP A 1 127 ? -9.962 -4.615 11.897 1.00 93.62 127 TRP A N 1
ATOM 969 C CA . TRP A 1 127 ? -10.235 -4.626 10.459 1.00 93.62 127 TRP A CA 1
ATOM 970 C C . TRP A 1 127 ? -11.456 -5.475 10.088 1.00 93.62 127 TRP A C 1
ATOM 972 O O . TRP A 1 127 ? -12.231 -5.078 9.221 1.00 93.62 127 TRP A O 1
ATOM 982 N N . SER A 1 128 ? -11.697 -6.579 10.801 1.00 92.06 128 SER A N 1
ATOM 983 C CA . SER A 1 128 ? -12.863 -7.452 10.580 1.00 92.06 128 SER A CA 1
ATOM 984 C C . SER A 1 128 ? -14.218 -6.721 10.655 1.00 92.06 128 SER A C 1
ATOM 986 O O . SER A 1 128 ? -15.174 -7.081 9.958 1.00 92.06 128 SER A O 1
ATOM 988 N N . VAL A 1 129 ? -14.296 -5.651 11.456 1.00 93.06 129 VAL A N 1
ATOM 989 C CA . VAL A 1 129 ? -15.485 -4.792 11.562 1.00 93.06 129 VAL A CA 1
ATOM 990 C C . VAL A 1 129 ? -15.710 -4.027 10.258 1.00 93.06 129 VAL A C 1
ATOM 992 O O . VAL A 1 129 ? -16.838 -3.949 9.772 1.00 93.06 129 VAL A O 1
ATOM 995 N N . PHE A 1 130 ? -14.637 -3.503 9.659 1.00 91.62 130 PHE A N 1
ATOM 996 C CA . PHE A 1 130 ? -14.697 -2.812 8.373 1.00 91.62 130 PHE A CA 1
ATOM 997 C C . PHE A 1 130 ? -15.019 -3.776 7.231 1.00 91.62 130 PHE A C 1
ATOM 999 O O . PHE A 1 130 ? -15.850 -3.440 6.395 1.00 91.62 130 PHE A O 1
ATOM 1006 N N . GLU A 1 131 ? -14.437 -4.979 7.209 1.00 90.12 131 GLU A N 1
ATOM 1007 C CA . GLU A 1 131 ? -14.757 -5.990 6.187 1.00 90.12 131 GLU A CA 1
ATOM 1008 C C . GLU A 1 131 ? -16.240 -6.366 6.195 1.00 90.12 131 GLU A C 1
ATOM 1010 O O . GLU A 1 131 ? -16.867 -6.427 5.138 1.00 90.12 131 GLU A O 1
ATOM 1015 N N . SER A 1 132 ? -16.815 -6.549 7.386 1.00 90.81 132 SER A N 1
ATOM 1016 C CA . SER A 1 132 ? -18.245 -6.834 7.541 1.00 90.81 132 SER A CA 1
ATOM 1017 C C . SER A 1 132 ? -19.099 -5.675 7.017 1.00 90.81 132 SER A C 1
ATOM 1019 O O . SER A 1 132 ? -20.009 -5.887 6.218 1.00 90.81 132 SER A O 1
ATOM 1021 N N . ALA A 1 133 ? -18.759 -4.439 7.396 1.00 88.56 133 ALA A N 1
ATOM 1022 C CA . ALA A 1 133 ? -19.482 -3.243 6.967 1.00 88.56 133 ALA A CA 1
ATOM 1023 C C . ALA A 1 133 ? -19.376 -2.977 5.452 1.00 88.56 133 ALA A C 1
ATOM 1025 O O . ALA A 1 133 ? -20.325 -2.486 4.844 1.00 88.56 133 ALA A O 1
ATOM 1026 N N . ILE A 1 134 ? -18.236 -3.296 4.829 1.00 87.56 134 ILE A N 1
ATOM 1027 C CA . ILE A 1 134 ? -18.054 -3.223 3.371 1.00 87.56 134 ILE A CA 1
ATOM 1028 C C . ILE A 1 134 ? -18.927 -4.281 2.687 1.00 87.56 134 ILE A C 1
ATOM 1030 O O . ILE A 1 134 ? -19.654 -3.956 1.750 1.00 87.56 134 ILE A O 1
ATOM 1034 N N . GLY A 1 135 ? -18.914 -5.519 3.191 1.00 85.00 135 GLY A N 1
ATOM 1035 C CA . GLY A 1 135 ? -19.712 -6.618 2.645 1.00 85.00 135 GLY A CA 1
ATOM 1036 C C . GLY A 1 135 ? -21.221 -6.365 2.691 1.00 85.00 135 GLY A C 1
ATOM 1037 O O . GLY A 1 135 ? -21.910 -6.663 1.723 1.00 85.00 135 GLY A O 1
ATOM 1038 N N . GLU A 1 136 ? -21.734 -5.772 3.772 1.00 85.69 136 GLU A N 1
ATOM 1039 C CA . GLU A 1 136 ? -23.150 -5.380 3.882 1.00 85.69 136 GLU A CA 1
ATOM 1040 C C . GLU A 1 136 ? -23.549 -4.281 2.893 1.00 85.69 136 GLU A C 1
ATOM 1042 O O . GLU A 1 136 ? -24.709 -4.196 2.496 1.00 85.69 136 GLU A O 1
ATOM 1047 N N . ARG A 1 137 ? -22.606 -3.418 2.510 1.00 77.38 137 ARG A N 1
ATOM 1048 C CA . ARG A 1 137 ? -22.869 -2.284 1.624 1.00 77.38 137 ARG A CA 1
ATOM 1049 C C . ARG A 1 137 ? -22.894 -2.665 0.149 1.00 77.38 137 ARG A C 1
ATOM 1051 O O . ARG A 1 137 ? -23.601 -2.028 -0.628 1.00 77.38 137 ARG A O 1
ATOM 1058 N N . ASP A 1 138 ? -22.080 -3.647 -0.217 1.00 74.50 138 ASP A N 1
ATOM 1059 C CA . ASP A 1 138 ? -21.937 -4.126 -1.592 1.00 74.50 138 ASP A CA 1
ATOM 1060 C C . ASP A 1 138 ? -22.927 -5.266 -1.932 1.00 74.50 138 ASP A C 1
ATOM 1062 O O . ASP A 1 138 ? -22.957 -5.722 -3.078 1.00 74.50 138 ASP A O 1
ATOM 1066 N N . ALA A 1 139 ? -23.722 -5.721 -0.951 1.00 65.12 139 ALA A N 1
ATOM 1067 C CA . ALA A 1 139 ? -24.784 -6.728 -1.082 1.00 65.12 139 ALA A CA 1
ATOM 1068 C C . ALA A 1 139 ? -26.118 -6.136 -1.574 1.00 65.12 139 ALA A C 1
ATOM 1070 O O . ALA A 1 139 ? -26.796 -6.832 -2.369 1.00 65.12 139 ALA A O 1
#

Radius of gyration: 20.57 Å; chains: 1; bounding box: 55×43×55 Å

Foldseek 3Di:
DKDWDWADDPDRPDIDIDIDPDDDPDDPPLVVLVVLCVQLVAQLSLVVVLVVLLQDCPPPPDPDDSVVVVVVVVVCSVVVHDDPVVVSLVVCCVPPVVSVVVVVVSCVSQVPDRPDNSDDPVNVVVVVVVVVVNVVVVD

Sequence (139 aa):
GLIAFDLKTNHPDVSARFVLNLPITGIPGERDSAILQTVINNQEGFIRYLLLLLGDDTAQGLEGGGAAGWAKWLARLAAGEDIPLLEELTRTFSRHPERLSEVSRLVRDLSKGAENAVVPDEFLGMWSVFESAIGERDA